Protein AF-D7B3G5-F1 (afdb_monomer_lite)

Structure (mmCIF, N/CA/C/O backbone):
data_AF-D7B3G5-F1
#
_entry.id   AF-D7B3G5-F1
#
loop_
_atom_site.group_PDB
_atom_site.id
_atom_site.type_symbol
_atom_site.label_atom_id
_atom_site.label_alt_id
_atom_site.label_comp_id
_atom_site.label_asym_id
_atom_site.label_entity_id
_atom_site.label_seq_id
_atom_site.pdbx_PDB_ins_code
_atom_site.Cartn_x
_atom_site.Cartn_y
_atom_site.Cartn_z
_atom_site.occupancy
_atom_site.B_iso_or_equiv
_atom_site.auth_seq_id
_atom_site.auth_comp_id
_atom_site.auth_asym_id
_atom_site.auth_atom_id
_atom_site.pdbx_PDB_model_num
ATOM 1 N N . MET A 1 1 ? -10.439 3.902 11.986 1.00 94.56 1 MET A N 1
ATOM 2 C CA . MET A 1 1 ? -10.055 3.861 10.558 1.00 94.56 1 MET A CA 1
ATOM 3 C C . MET A 1 1 ? -8.551 3.671 10.412 1.00 94.56 1 MET A C 1
ATOM 5 O O . MET A 1 1 ? -7.782 4.353 11.075 1.00 94.56 1 MET A O 1
ATOM 9 N N . LEU A 1 2 ? -8.133 2.780 9.525 1.00 96.94 2 LEU A N 1
ATOM 10 C CA . LEU A 1 2 ? -6.754 2.561 9.102 1.00 96.94 2 LEU A CA 1
ATOM 11 C C . LEU A 1 2 ? -6.586 3.060 7.662 1.00 96.94 2 LEU A C 1
ATOM 13 O O . LEU A 1 2 ? -7.365 2.668 6.800 1.00 96.94 2 LEU A O 1
ATOM 17 N N . ASP A 1 3 ? -5.593 3.914 7.414 1.00 97.19 3 ASP A N 1
ATOM 18 C CA . ASP A 1 3 ? -5.093 4.247 6.070 1.00 97.19 3 ASP A CA 1
ATOM 19 C C . ASP A 1 3 ? -3.740 3.565 5.887 1.00 97.19 3 ASP A C 1
ATOM 21 O O . ASP A 1 3 ? -2.846 3.721 6.725 1.00 97.19 3 ASP A O 1
ATOM 25 N N . ALA A 1 4 ? -3.606 2.800 4.814 1.00 97.56 4 ALA A N 1
ATOM 26 C CA . ALA A 1 4 ? -2.397 2.083 4.475 1.00 97.56 4 ALA A CA 1
ATOM 27 C C . ALA A 1 4 ? -1.913 2.483 3.083 1.00 97.56 4 ALA A C 1
ATOM 29 O O . ALA A 1 4 ? -2.724 2.628 2.168 1.00 97.56 4 ALA A O 1
ATOM 30 N N . ARG A 1 5 ? -0.597 2.615 2.922 1.00 98.06 5 ARG A N 1
ATOM 31 C CA . ARG A 1 5 ? 0.095 2.770 1.636 1.00 98.06 5 ARG A CA 1
ATOM 32 C C . ARG A 1 5 ? 1.176 1.712 1.547 1.00 98.06 5 ARG A C 1
ATOM 34 O O . ARG A 1 5 ? 1.855 1.496 2.549 1.00 98.06 5 ARG A O 1
ATOM 41 N N . PHE A 1 6 ? 1.298 1.048 0.405 1.00 97.56 6 PHE A N 1
ATOM 42 C CA . PHE A 1 6 ? 2.146 -0.131 0.268 1.00 97.56 6 PHE A CA 1
ATOM 43 C C . PHE A 1 6 ? 2.852 -0.221 -1.080 1.00 97.56 6 PHE A C 1
ATOM 45 O O . PHE A 1 6 ? 2.253 0.000 -2.129 1.00 97.56 6 PHE A O 1
ATOM 52 N N . LEU A 1 7 ? 4.100 -0.666 -0.992 1.00 97.62 7 LEU A N 1
ATOM 53 C CA . LEU A 1 7 ? 4.878 -1.381 -1.995 1.00 97.62 7 LEU A CA 1
ATOM 54 C C . LEU A 1 7 ? 5.513 -2.597 -1.296 1.00 97.62 7 LEU A C 1
ATOM 56 O O . LEU A 1 7 ? 5.439 -2.746 -0.072 1.00 97.62 7 LEU A O 1
ATOM 60 N N . VAL A 1 8 ? 6.159 -3.488 -2.039 1.00 96.38 8 VAL A N 1
ATOM 61 C CA . VAL A 1 8 ? 7.041 -4.486 -1.421 1.00 96.38 8 VAL A CA 1
ATOM 62 C C . VAL A 1 8 ? 8.183 -3.777 -0.692 1.00 96.38 8 VAL A C 1
ATOM 64 O O . VAL A 1 8 ? 8.876 -2.954 -1.273 1.00 96.38 8 VAL A O 1
ATOM 67 N N . GLY A 1 9 ? 8.364 -4.086 0.596 1.00 91.56 9 GLY A N 1
ATOM 68 C CA . GLY A 1 9 ? 9.423 -3.500 1.427 1.00 91.56 9 GLY A CA 1
ATOM 69 C C . GLY A 1 9 ? 9.180 -2.054 1.876 1.00 91.56 9 GLY A C 1
ATOM 70 O O . GLY A 1 9 ? 9.973 -1.541 2.661 1.00 91.56 9 GLY A O 1
ATOM 71 N N . TYR A 1 10 ? 8.084 -1.422 1.443 1.00 93.94 10 TYR A N 1
ATOM 72 C CA . TYR A 1 10 ? 7.761 -0.036 1.775 1.00 93.94 10 TYR A CA 1
ATOM 73 C C . TYR A 1 10 ? 6.309 0.095 2.220 1.00 93.94 10 TYR A C 1
ATOM 75 O O . TYR A 1 10 ? 5.385 -0.278 1.498 1.00 93.94 10 TYR A O 1
ATOM 83 N N . GLU A 1 11 ? 6.076 0.653 3.402 1.00 94.31 11 GLU A N 1
ATOM 84 C CA . GLU A 1 11 ? 4.724 0.795 3.926 1.00 94.31 11 GLU A CA 1
ATOM 85 C C . GLU A 1 11 ? 4.555 2.040 4.782 1.00 94.31 11 GLU A C 1
ATOM 87 O O . GLU A 1 11 ? 5.468 2.495 5.467 1.00 94.31 11 GLU A O 1
ATOM 92 N N . ARG A 1 12 ? 3.333 2.564 4.778 1.00 95.12 12 ARG A N 1
ATOM 93 C CA . ARG A 1 12 ? 2.894 3.595 5.711 1.00 95.12 12 ARG A CA 1
ATOM 94 C C . ARG A 1 12 ? 1.534 3.213 6.255 1.00 95.12 12 ARG A C 1
ATOM 96 O O . ARG A 1 12 ? 0.577 3.097 5.494 1.00 95.12 12 ARG A O 1
ATOM 103 N N . LEU A 1 13 ? 1.437 3.082 7.572 1.00 95.81 13 LEU A N 1
ATOM 104 C CA . LEU A 1 13 ? 0.192 2.785 8.273 1.00 95.81 13 LEU A CA 1
ATOM 105 C C . LEU A 1 13 ? -0.170 3.944 9.188 1.00 95.81 13 LEU A C 1
ATOM 107 O O . LEU A 1 13 ? 0.627 4.349 10.030 1.00 95.81 13 LEU A O 1
ATOM 111 N N . ARG A 1 14 ? -1.395 4.452 9.063 1.00 95.62 14 ARG A N 1
ATOM 112 C CA . ARG A 1 14 ? -1.942 5.462 9.971 1.00 95.62 14 ARG A CA 1
ATOM 113 C C . ARG A 1 14 ? -3.267 4.980 10.535 1.00 95.62 14 ARG A C 1
ATOM 115 O O . ARG A 1 14 ? -4.246 4.829 9.804 1.00 95.62 14 ARG A O 1
ATOM 122 N N . VAL A 1 15 ? -3.306 4.764 11.847 1.00 96.88 15 VAL A N 1
ATOM 123 C CA . VAL A 1 15 ? -4.545 4.478 12.575 1.00 96.88 15 VAL A CA 1
ATOM 124 C C . VAL A 1 15 ? -5.111 5.792 13.090 1.00 96.88 15 VAL A C 1
ATOM 126 O O . VAL A 1 15 ? -4.425 6.563 13.754 1.00 96.88 15 VAL A O 1
ATOM 129 N N . ARG A 1 16 ? -6.380 6.043 12.788 1.00 96.50 16 ARG A N 1
ATOM 130 C CA . ARG A 1 16 ? -7.141 7.194 13.265 1.00 96.50 16 ARG A CA 1
ATOM 131 C C . ARG A 1 16 ? -8.415 6.730 13.954 1.00 96.50 16 ARG A C 1
ATOM 133 O O . ARG A 1 16 ? -9.101 5.832 13.457 1.00 96.50 16 ARG A O 1
ATOM 140 N N . VAL A 1 17 ? -8.734 7.356 15.075 1.00 95.06 17 VAL A N 1
ATOM 141 C CA . VAL A 1 17 ? -9.999 7.200 15.796 1.00 95.06 17 VAL A CA 1
ATOM 142 C C . VAL A 1 17 ? -10.818 8.456 15.540 1.00 95.06 17 VAL A C 1
ATOM 144 O O . VAL A 1 17 ? -10.310 9.559 15.727 1.00 95.06 17 VAL A O 1
ATOM 147 N N . VAL A 1 18 ? -12.050 8.279 15.075 1.00 93.31 18 VAL A N 1
ATOM 148 C CA . VAL A 1 18 ? -13.022 9.365 14.926 1.00 93.31 18 VAL A CA 1
ATOM 149 C C . VAL A 1 18 ? -13.980 9.243 16.104 1.00 93.31 18 VAL A C 1
ATOM 151 O O . VAL A 1 18 ? -14.530 8.165 16.318 1.00 93.31 18 VAL A O 1
ATOM 154 N N . LEU A 1 19 ? -14.091 10.296 16.907 1.00 91.50 19 LEU A N 1
ATOM 155 C CA . LEU A 1 19 ? -14.999 10.361 18.052 1.00 91.50 19 LEU A CA 1
ATOM 156 C C . LEU A 1 19 ? -16.399 10.806 17.600 1.00 91.50 19 LEU A C 1
ATOM 158 O O . LEU A 1 19 ? -16.567 11.294 16.483 1.00 91.50 19 LEU A O 1
ATOM 162 N N . GLU A 1 20 ? -17.400 10.653 18.470 1.00 91.31 20 GLU A N 1
ATOM 163 C CA . GLU A 1 20 ? -18.796 11.025 18.173 1.00 91.31 20 GLU A CA 1
ATOM 164 C C . GLU A 1 20 ? -18.967 12.513 17.833 1.00 91.31 20 GLU A C 1
ATOM 166 O O . GLU A 1 20 ? -19.813 12.871 17.021 1.00 91.31 20 GLU A O 1
ATOM 171 N N . ASP A 1 21 ? -18.125 13.379 18.401 1.00 94.12 21 ASP A N 1
ATOM 172 C CA . ASP A 1 21 ? -18.097 14.818 18.116 1.00 94.12 21 ASP A CA 1
ATOM 173 C C . ASP A 1 21 ? -17.396 15.170 16.784 1.00 94.12 21 ASP A C 1
ATOM 175 O O . ASP A 1 21 ? -17.236 16.345 16.452 1.00 94.12 21 ASP A O 1
ATOM 179 N N . GLY A 1 22 ? -16.956 14.164 16.020 1.00 93.06 22 GLY A N 1
ATOM 180 C CA . GLY A 1 22 ? -16.220 14.316 14.765 1.00 93.06 22 GLY A CA 1
ATOM 181 C C . GLY A 1 22 ? -14.716 14.547 14.935 1.00 93.06 22 GLY A C 1
ATOM 182 O O . GLY A 1 22 ? -13.987 14.583 13.939 1.00 93.06 22 GLY A O 1
ATOM 183 N N . THR A 1 23 ? -14.212 14.663 16.166 1.00 95.81 23 THR A N 1
ATOM 184 C CA . THR A 1 23 ? -12.782 14.836 16.430 1.00 95.81 23 THR A CA 1
ATOM 185 C C . THR A 1 23 ? -11.999 13.621 15.939 1.00 95.81 23 THR A C 1
ATOM 187 O O . THR A 1 23 ? -12.307 12.475 16.272 1.00 95.81 23 THR A O 1
ATOM 190 N N . VAL A 1 24 ? -10.924 13.869 15.188 1.00 95.38 24 VAL A N 1
ATOM 191 C CA . VAL A 1 24 ? -10.022 12.822 14.695 1.00 95.38 24 VAL A CA 1
ATOM 192 C C . VAL A 1 24 ? -8.738 12.815 15.512 1.00 95.38 24 VAL A C 1
ATOM 194 O O . VAL A 1 24 ? -8.030 13.816 15.587 1.00 95.38 24 VAL A O 1
ATOM 197 N N . ARG A 1 25 ? -8.407 11.662 16.093 1.00 95.62 25 ARG A N 1
ATOM 198 C CA . ARG A 1 25 ? -7.172 11.447 16.855 1.00 95.62 25 ARG A CA 1
ATOM 199 C C . ARG A 1 25 ? -6.330 10.364 16.211 1.00 95.62 25 ARG A C 1
ATOM 201 O O . ARG A 1 25 ? -6.865 9.382 15.695 1.00 95.62 25 ARG A O 1
ATOM 208 N N . GLU A 1 26 ? -5.013 10.501 16.290 1.00 95.25 26 GLU A N 1
ATOM 209 C CA . GLU A 1 26 ? -4.135 9.373 15.997 1.00 95.25 26 GLU A CA 1
ATOM 210 C C . GLU A 1 26 ? -4.339 8.273 17.040 1.00 95.25 26 GLU A C 1
ATOM 212 O O . GLU A 1 26 ? -4.380 8.518 18.249 1.00 95.25 26 GLU A O 1
ATOM 217 N N . GLY A 1 27 ? -4.516 7.053 16.548 1.00 92.00 27 GLY A N 1
ATOM 218 C CA . GLY A 1 27 ? -4.614 5.853 17.358 1.00 92.00 27 GLY A CA 1
ATOM 219 C C . GLY A 1 27 ? -3.307 5.075 17.327 1.00 92.00 27 GLY A C 1
ATOM 220 O O . GLY A 1 27 ? -2.512 5.183 16.394 1.00 92.00 27 GLY A O 1
ATOM 221 N N . ARG A 1 28 ? -3.104 4.227 18.334 1.00 89.00 28 ARG A N 1
ATOM 222 C CA . ARG A 1 28 ? -2.032 3.231 18.307 1.00 89.00 28 ARG A CA 1
ATOM 223 C C . ARG A 1 28 ? -2.576 1.938 17.716 1.00 89.00 28 ARG A C 1
ATOM 225 O O . ARG A 1 28 ? -3.515 1.357 18.252 1.00 89.00 28 ARG A O 1
ATOM 232 N N . GLY A 1 29 ? -1.993 1.503 16.604 1.00 87.38 29 GLY A N 1
ATOM 233 C CA . GLY A 1 29 ? -2.231 0.164 16.076 1.00 87.38 29 GLY A CA 1
ATOM 234 C C . GLY A 1 29 ? -1.603 -0.898 16.977 1.00 87.38 29 GLY A C 1
ATOM 235 O O . GLY A 1 29 ? -0.604 -0.649 17.651 1.00 87.38 29 GLY A O 1
ATOM 236 N N . HIS A 1 30 ? -2.175 -2.100 16.975 1.00 91.69 30 HIS A N 1
ATOM 237 C CA . HIS A 1 30 ? -1.518 -3.261 17.570 1.00 91.69 30 HIS A CA 1
ATOM 238 C C . HIS A 1 30 ? -0.200 -3.548 16.826 1.00 91.69 30 HIS A C 1
ATOM 240 O O . HIS A 1 30 ? -0.143 -3.383 15.610 1.00 91.69 30 HIS A O 1
ATOM 246 N N . TYR A 1 31 ? 0.839 -4.033 17.513 1.00 93.69 31 TYR A N 1
ATOM 247 C CA . TYR A 1 31 ? 2.171 -4.242 16.912 1.00 93.69 31 TYR A CA 1
ATOM 248 C C . TYR A 1 31 ? 2.177 -5.212 15.716 1.00 93.69 31 TYR A C 1
ATOM 250 O O . TYR A 1 31 ? 3.033 -5.116 14.850 1.00 93.69 31 TYR A O 1
ATOM 258 N N . ARG A 1 32 ? 1.193 -6.120 15.643 1.00 95.88 32 ARG A N 1
ATOM 259 C CA . ARG A 1 32 ? 0.989 -7.046 14.507 1.00 95.88 32 ARG A CA 1
ATOM 260 C C . ARG A 1 32 ? 0.311 -6.423 13.286 1.00 95.88 32 ARG A C 1
ATOM 262 O O . ARG A 1 32 ? 0.136 -7.106 12.284 1.00 95.88 32 ARG A O 1
ATOM 269 N N . LEU A 1 33 ? -0.150 -5.175 13.370 1.00 94.75 33 LEU A N 1
ATOM 270 C CA . LEU A 1 33 ? -0.918 -4.559 12.291 1.00 94.75 33 LEU A CA 1
ATOM 271 C C . LEU A 1 33 ? -0.167 -4.552 10.945 1.00 94.75 33 LEU A C 1
ATOM 273 O O . LEU A 1 33 ? -0.802 -4.903 9.954 1.00 94.75 33 LEU A O 1
ATOM 277 N N . PRO A 1 34 ? 1.148 -4.262 10.883 1.00 94.75 34 PRO A N 1
ATOM 278 C CA . PRO A 1 34 ? 1.916 -4.393 9.646 1.00 94.75 34 PRO A CA 1
ATOM 279 C C . PRO A 1 34 ? 1.820 -5.768 8.985 1.00 94.75 34 PRO A C 1
ATOM 281 O O . PRO A 1 34 ? 1.454 -5.858 7.815 1.00 94.75 34 PRO A O 1
ATOM 284 N N . ASP A 1 35 ? 2.057 -6.842 9.741 1.00 96.25 35 ASP A N 1
ATOM 285 C CA . ASP A 1 35 ? 1.982 -8.211 9.217 1.00 96.25 35 ASP A CA 1
ATOM 286 C C . ASP A 1 35 ? 0.573 -8.561 8.740 1.00 96.25 35 ASP A C 1
ATOM 288 O O . ASP A 1 35 ? 0.395 -9.153 7.678 1.00 96.25 35 ASP A O 1
ATOM 292 N N . LEU A 1 36 ? -0.447 -8.159 9.502 1.00 96.38 36 LEU A N 1
ATOM 293 C CA . LEU A 1 36 ? -1.840 -8.411 9.141 1.00 96.38 36 LEU A CA 1
ATOM 294 C C . LEU A 1 36 ? -2.225 -7.700 7.841 1.00 96.38 36 LEU A C 1
ATOM 296 O O . LEU A 1 36 ? -2.893 -8.297 6.999 1.00 96.38 36 LEU A O 1
ATOM 300 N N . VAL A 1 37 ? -1.789 -6.453 7.650 1.00 96.50 37 VAL A N 1
ATOM 301 C CA . VAL A 1 37 ? -2.079 -5.712 6.418 1.00 96.50 37 VAL A CA 1
ATOM 302 C C . VAL A 1 37 ? -1.27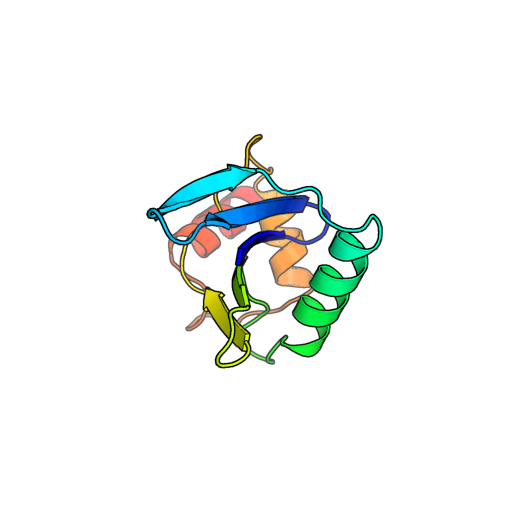4 -6.255 5.236 1.00 96.50 37 VAL A C 1
ATOM 304 O O . VAL A 1 37 ? -1.833 -6.364 4.147 1.00 96.50 37 VAL A O 1
ATOM 307 N N . ARG A 1 38 ? -0.016 -6.677 5.432 1.00 97.19 38 ARG A N 1
ATOM 308 C CA . ARG A 1 38 ? 0.757 -7.387 4.395 1.00 97.19 38 ARG A CA 1
ATOM 309 C C . ARG A 1 38 ? 0.066 -8.673 3.952 1.00 97.19 38 ARG A C 1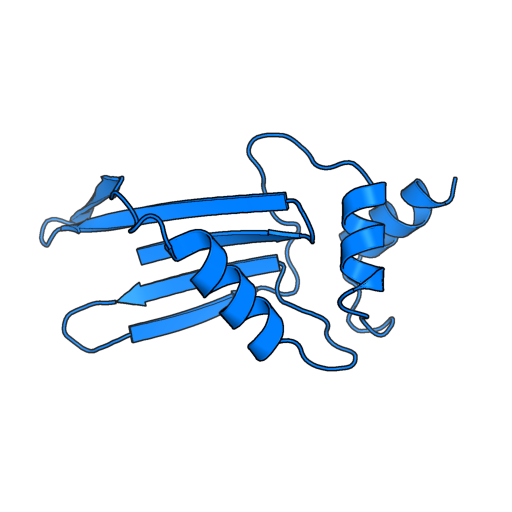
ATOM 311 O O . ARG A 1 38 ? -0.081 -8.901 2.754 1.00 97.19 38 ARG A O 1
ATOM 318 N N . ASN A 1 39 ? -0.417 -9.473 4.900 1.00 97.38 39 ASN A N 1
ATOM 319 C CA . ASN A 1 39 ? -1.150 -10.703 4.601 1.00 97.38 39 ASN A CA 1
ATOM 320 C C . ASN A 1 39 ? -2.464 -10.414 3.870 1.00 97.38 39 ASN A C 1
ATOM 322 O O . ASN A 1 39 ? -2.800 -11.109 2.913 1.00 97.38 39 ASN A O 1
ATOM 326 N N . LEU A 1 40 ? -3.182 -9.360 4.270 1.00 97.00 40 LEU A N 1
ATOM 327 C CA . LEU A 1 40 ? -4.376 -8.911 3.559 1.00 9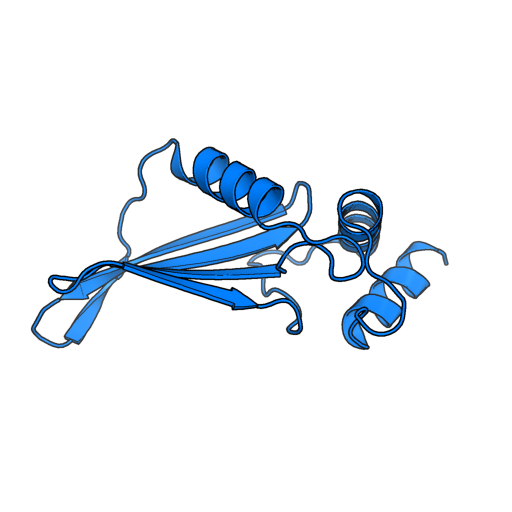7.00 40 LEU A CA 1
ATOM 328 C C . LEU A 1 40 ? -4.041 -8.463 2.129 1.00 97.00 40 LEU A C 1
ATOM 330 O O . LEU A 1 40 ? -4.757 -8.823 1.200 1.00 97.00 40 LEU A O 1
ATOM 334 N N . ARG A 1 41 ? -2.943 -7.724 1.932 1.00 97.94 41 ARG A N 1
ATOM 335 C CA . ARG A 1 41 ? -2.469 -7.302 0.606 1.00 97.94 41 ARG A CA 1
ATOM 336 C C . ARG A 1 41 ? -2.183 -8.498 -0.294 1.00 97.94 41 ARG A C 1
ATOM 338 O O . ARG A 1 41 ? -2.681 -8.538 -1.414 1.00 97.94 41 ARG A O 1
ATOM 345 N N . ALA A 1 42 ? -1.447 -9.479 0.221 1.00 97.75 42 ALA A N 1
ATOM 346 C CA . ALA A 1 42 ? -1.138 -10.707 -0.499 1.00 97.75 42 ALA A CA 1
ATOM 347 C C . ALA A 1 42 ? -2.404 -11.520 -0.819 1.00 97.75 42 ALA A C 1
ATOM 349 O O . ALA A 1 42 ? -2.565 -11.983 -1.942 1.00 97.75 42 ALA A O 1
ATOM 350 N N . GLY A 1 43 ? -3.336 -11.649 0.130 1.00 97.88 43 GLY A N 1
ATOM 351 C CA . GLY A 1 43 ? -4.595 -12.375 -0.075 1.00 97.88 43 GLY A CA 1
ATOM 352 C C . GLY A 1 43 ? -5.590 -11.673 -1.007 1.00 97.88 43 GLY A C 1
ATOM 353 O O . GLY A 1 43 ? -6.453 -12.328 -1.583 1.00 97.88 43 GLY A O 1
ATOM 354 N N . MET A 1 44 ? -5.479 -10.352 -1.168 1.00 97.38 44 MET A N 1
ATOM 355 C CA . MET A 1 44 ? -6.305 -9.554 -2.083 1.00 97.38 44 MET A CA 1
ATOM 356 C C . MET A 1 44 ? -5.661 -9.333 -3.456 1.00 97.38 44 MET A C 1
ATOM 358 O O . MET A 1 44 ? -6.293 -8.709 -4.312 1.00 97.38 44 MET A O 1
ATOM 362 N N . TYR A 1 45 ? -4.434 -9.814 -3.672 1.00 98.06 45 TYR A N 1
ATOM 363 C CA . TYR A 1 45 ? -3.786 -9.785 -4.979 1.00 98.06 45 TYR A CA 1
ATOM 364 C C . TYR A 1 45 ? -4.666 -10.475 -6.021 1.00 98.06 45 TYR A C 1
ATOM 366 O O . TYR A 1 45 ? -5.198 -11.564 -5.797 1.00 98.06 45 TYR A O 1
ATOM 374 N N . ARG A 1 46 ? -4.801 -9.834 -7.181 1.00 95.81 46 ARG A N 1
ATOM 375 C CA . ARG A 1 46 ? -5.477 -10.409 -8.338 1.00 95.81 46 ARG A CA 1
ATOM 376 C C . ARG A 1 46 ? -4.468 -10.542 -9.472 1.00 95.81 46 ARG A C 1
ATOM 378 O O . ARG A 1 46 ? -3.835 -9.533 -9.799 1.00 95.81 46 ARG A O 1
ATOM 385 N N . PRO A 1 47 ? -4.349 -11.730 -10.093 1.00 91.38 47 PRO A N 1
ATOM 386 C CA . PRO A 1 47 ? -3.625 -11.870 -11.348 1.00 91.38 47 PRO A CA 1
ATOM 387 C C . PRO A 1 47 ? -4.066 -10.784 -12.336 1.00 91.38 47 PRO A C 1
ATOM 389 O O . PRO A 1 47 ? -5.236 -10.399 -12.350 1.00 91.38 47 PRO A O 1
ATOM 392 N N . ASP A 1 48 ? -3.109 -10.239 -13.081 1.00 89.94 48 ASP A N 1
ATOM 393 C CA . ASP A 1 48 ? -3.271 -9.168 -14.074 1.00 89.94 48 ASP A CA 1
ATOM 394 C C . ASP A 1 48 ? -3.620 -7.774 -13.528 1.00 89.94 48 ASP A C 1
ATOM 396 O O . ASP A 1 48 ? -3.240 -6.783 -14.143 1.00 89.94 48 ASP A O 1
ATOM 400 N N . ARG A 1 49 ? -4.255 -7.639 -12.360 1.00 95.69 49 ARG A N 1
ATOM 401 C CA . ARG A 1 49 ? -4.545 -6.319 -11.758 1.00 95.69 49 ARG A CA 1
ATOM 402 C C . ARG A 1 49 ? -3.532 -5.887 -10.697 1.00 95.69 49 ARG A C 1
ATOM 404 O O . ARG A 1 49 ? -3.477 -4.712 -10.336 1.00 95.69 49 ARG A O 1
ATOM 411 N N . GLY A 1 50 ? -2.721 -6.820 -10.205 1.00 97.75 50 GLY A N 1
ATOM 412 C CA . GLY A 1 50 ? -1.756 -6.571 -9.139 1.00 97.75 50 GLY A CA 1
ATOM 413 C C . GLY A 1 50 ? -2.398 -6.476 -7.759 1.00 97.75 50 GLY A C 1
ATOM 414 O O . GLY A 1 50 ? -3.583 -6.750 -7.554 1.00 97.75 50 GLY A O 1
ATOM 415 N N . ALA A 1 51 ? -1.572 -6.113 -6.781 1.00 98.19 51 ALA A N 1
ATOM 416 C CA . ALA A 1 51 ? -2.024 -5.758 -5.446 1.00 98.19 51 ALA A CA 1
ATOM 417 C C . ALA A 1 51 ? -2.330 -4.257 -5.380 1.00 98.19 51 ALA A C 1
ATOM 419 O O . ALA A 1 51 ? -1.750 -3.451 -6.114 1.00 98.19 51 ALA A O 1
ATOM 420 N N . TRP A 1 52 ? -3.215 -3.881 -4.462 1.00 98.44 52 TRP A N 1
ATOM 421 C CA . TRP A 1 52 ? -3.525 -2.482 -4.189 1.00 98.44 52 TRP A CA 1
ATOM 422 C C . TRP A 1 52 ? -2.295 -1.720 -3.659 1.00 98.44 52 TRP A C 1
ATOM 424 O O . TRP A 1 52 ? -1.399 -2.299 -3.031 1.00 98.44 52 TRP A O 1
ATOM 434 N N . PHE A 1 53 ? -2.270 -0.410 -3.908 1.00 98.19 53 PHE A N 1
ATOM 435 C CA . PHE A 1 53 ? -1.278 0.545 -3.398 1.00 98.19 53 PHE A CA 1
ATOM 436 C C . PHE A 1 53 ? -1.770 1.275 -2.152 1.00 98.19 53 PHE A C 1
ATOM 438 O O . PHE A 1 53 ? -0.973 1.659 -1.296 1.00 98.19 53 PHE A O 1
ATOM 445 N N . GLY A 1 54 ? -3.087 1.461 -2.041 1.00 98.31 54 GLY A N 1
ATOM 446 C CA . GLY A 1 54 ? -3.742 2.066 -0.890 1.00 98.31 54 GLY A CA 1
ATOM 447 C C . GLY A 1 54 ? -4.843 1.182 -0.316 1.00 98.31 54 GLY A C 1
ATOM 448 O O . GLY A 1 54 ? -5.549 0.499 -1.054 1.00 98.31 54 GLY A O 1
ATOM 449 N N . LEU A 1 55 ? -5.029 1.233 1.001 1.00 98.12 55 LEU A N 1
ATOM 450 C CA . LEU A 1 55 ? -6.164 0.609 1.678 1.00 98.12 55 LEU A CA 1
ATOM 451 C C . LEU A 1 55 ? -6.747 1.574 2.703 1.00 98.12 55 LEU A C 1
ATOM 453 O O . LEU A 1 55 ? -6.017 2.118 3.533 1.00 98.12 55 LEU A O 1
ATOM 457 N N . ARG A 1 56 ? -8.067 1.729 2.700 1.00 97.75 56 ARG A N 1
ATOM 458 C CA . ARG A 1 56 ? -8.812 2.308 3.814 1.00 97.75 56 ARG A CA 1
ATOM 459 C C . ARG A 1 56 ? -9.662 1.226 4.456 1.00 97.75 56 ARG A C 1
ATOM 461 O O . ARG A 1 56 ? -10.527 0.647 3.807 1.00 97.75 56 ARG A O 1
ATOM 468 N N . TYR A 1 57 ? -9.418 0.968 5.735 1.00 96.81 57 TYR A N 1
ATOM 469 C CA . TYR A 1 57 ? -10.229 0.057 6.534 1.00 96.81 57 TYR A CA 1
ATOM 470 C C . TYR A 1 57 ? -10.939 0.821 7.650 1.00 96.81 57 TYR A C 1
ATOM 472 O O . TYR A 1 57 ? -10.302 1.379 8.549 1.00 96.81 57 TYR A O 1
ATOM 480 N N . THR A 1 58 ? -12.263 0.869 7.589 1.00 96.25 58 THR A N 1
ATOM 481 C CA . THR A 1 58 ? -13.111 1.548 8.572 1.00 96.25 58 THR A CA 1
ATOM 482 C C . THR A 1 58 ? -13.852 0.505 9.391 1.00 96.25 58 THR A C 1
ATOM 484 O O . THR A 1 58 ? -14.290 -0.506 8.853 1.00 96.25 58 THR A O 1
ATOM 487 N N . VAL A 1 59 ? -13.938 0.744 10.697 1.00 94.50 59 VAL A N 1
ATOM 488 C CA . VAL A 1 59 ? -14.709 -0.062 11.643 1.00 94.50 59 VAL A CA 1
ATOM 489 C C . VAL A 1 59 ? -15.489 0.918 12.503 1.00 94.50 59 VAL A C 1
ATOM 491 O O . VAL A 1 59 ? -14.887 1.859 13.032 1.00 94.50 59 VAL A O 1
ATOM 494 N N . ASP A 1 60 ? -16.788 0.696 12.610 1.00 93.06 60 ASP A N 1
ATOM 495 C CA . ASP A 1 60 ? -17.740 1.450 13.420 1.00 93.06 60 ASP A CA 1
ATOM 496 C C . ASP A 1 60 ? -18.752 0.476 14.058 1.00 93.06 60 ASP A C 1
ATOM 498 O O . ASP A 1 60 ? -18.500 -0.730 14.123 1.00 93.06 60 ASP A O 1
ATOM 502 N N . LEU A 1 61 ? -19.854 0.996 14.605 1.00 92.00 61 LEU A N 1
ATOM 503 C CA . LEU A 1 61 ? -20.880 0.183 15.268 1.00 92.00 61 LEU A CA 1
ATOM 504 C C . LEU A 1 61 ? -21.651 -0.722 14.295 1.00 92.00 61 LEU A C 1
ATOM 506 O O . LEU A 1 61 ? -22.128 -1.775 14.715 1.00 92.00 61 LEU A O 1
ATOM 510 N N . ASP A 1 62 ? -21.742 -0.343 13.020 1.00 92.94 62 ASP A N 1
ATOM 511 C CA . ASP A 1 62 ? -22.514 -1.061 12.001 1.00 92.94 62 ASP A CA 1
ATOM 512 C C . ASP A 1 62 ? -21.677 -2.138 11.292 1.00 92.94 62 ASP A C 1
ATOM 514 O O . ASP A 1 62 ? -22.207 -2.984 10.567 1.00 92.94 62 ASP A O 1
ATOM 518 N N . GLY A 1 63 ? -20.364 -2.151 11.528 1.00 95.62 63 GLY A N 1
ATOM 519 C CA . GLY A 1 63 ? -19.471 -3.219 11.107 1.00 95.62 63 GLY A CA 1
ATOM 520 C C . GLY A 1 63 ? -18.144 -2.698 10.584 1.00 95.62 63 GLY A C 1
ATOM 521 O O . GLY A 1 63 ? -17.522 -1.806 11.160 1.00 95.62 63 GLY A O 1
ATOM 522 N N . SER A 1 64 ? -17.661 -3.312 9.502 1.00 95.50 64 SER A N 1
ATOM 523 C CA . SER A 1 64 ? -16.404 -2.919 8.877 1.00 95.50 64 SER A CA 1
ATOM 524 C C . SER A 1 64 ? -16.485 -2.837 7.358 1.00 95.50 64 SER A C 1
ATOM 526 O O . SER A 1 64 ? -17.250 -3.542 6.701 1.00 95.50 64 SER A O 1
ATOM 528 N N . ARG A 1 65 ? -15.664 -1.952 6.791 1.00 96.25 65 ARG A N 1
ATOM 529 C CA . ARG A 1 65 ? -15.589 -1.680 5.356 1.00 96.25 65 ARG A CA 1
ATOM 530 C C . ARG A 1 65 ? -14.140 -1.565 4.913 1.00 96.25 65 ARG A C 1
ATOM 532 O O . ARG A 1 65 ? -13.346 -0.876 5.552 1.00 96.25 65 ARG A O 1
ATOM 539 N N . VAL A 1 66 ? -13.821 -2.207 3.792 1.00 96.38 66 VAL A N 1
ATOM 540 C CA . VAL A 1 66 ? -12.509 -2.158 3.138 1.00 96.38 66 VAL A CA 1
ATOM 541 C C . VAL A 1 66 ? -12.643 -1.463 1.786 1.00 96.38 66 VAL A C 1
ATOM 543 O O . VAL A 1 66 ? -13.474 -1.853 0.970 1.00 96.38 66 VAL A O 1
ATOM 546 N N . GLU A 1 67 ? -11.790 -0.477 1.527 1.00 97.88 67 GLU A N 1
ATOM 547 C CA . GLU A 1 67 ? -11.661 0.201 0.236 1.00 97.88 67 GLU A CA 1
ATOM 548 C C . GLU A 1 67 ? -10.207 0.088 -0.226 1.00 97.88 67 GLU A C 1
ATOM 550 O O . GLU A 1 67 ? -9.301 0.537 0.474 1.00 97.88 67 GLU A O 1
ATOM 555 N N . ALA A 1 68 ? -9.977 -0.544 -1.378 1.00 97.94 68 ALA A N 1
ATOM 556 C CA . ALA A 1 68 ? -8.642 -0.821 -1.905 1.00 97.94 68 ALA A CA 1
ATOM 557 C C . ALA A 1 68 ? -8.396 -0.035 -3.200 1.00 97.94 68 ALA A C 1
ATOM 559 O O . ALA A 1 68 ? -9.111 -0.213 -4.188 1.00 97.94 68 ALA A O 1
ATOM 560 N N . ASP A 1 69 ? -7.363 0.800 -3.197 1.00 98.12 69 ASP A N 1
ATOM 561 C CA . ASP A 1 69 ? -6.964 1.669 -4.303 1.00 98.12 69 ASP A CA 1
ATOM 562 C C . ASP A 1 69 ? -5.819 1.027 -5.093 1.00 98.12 69 ASP A C 1
ATOM 564 O O . ASP A 1 69 ? -4.778 0.684 -4.525 1.00 98.12 69 ASP A O 1
ATOM 568 N N . HIS A 1 70 ? -6.033 0.837 -6.393 1.00 97.75 70 HIS A N 1
ATOM 569 C CA . HIS A 1 70 ? -5.074 0.219 -7.312 1.00 97.75 70 HIS A CA 1
ATOM 570 C C . HIS A 1 70 ? -4.477 1.232 -8.293 1.00 97.75 70 HIS A C 1
ATOM 572 O O . HIS A 1 70 ? -3.557 0.887 -9.028 1.00 97.75 70 HIS A O 1
ATOM 578 N N . ASP A 1 71 ? -4.991 2.460 -8.303 1.00 97.31 71 ASP A N 1
ATOM 579 C CA . ASP A 1 71 ? -4.866 3.351 -9.451 1.00 97.31 71 ASP A CA 1
ATOM 580 C C . ASP A 1 71 ? -4.092 4.627 -9.098 1.00 97.31 71 ASP A C 1
ATOM 582 O O . ASP A 1 71 ? -3.417 5.190 -9.960 1.00 97.31 71 ASP A O 1
ATOM 586 N N . SER A 1 72 ? -4.122 5.064 -7.834 1.00 97.81 72 SER A N 1
ATOM 587 C CA . SER A 1 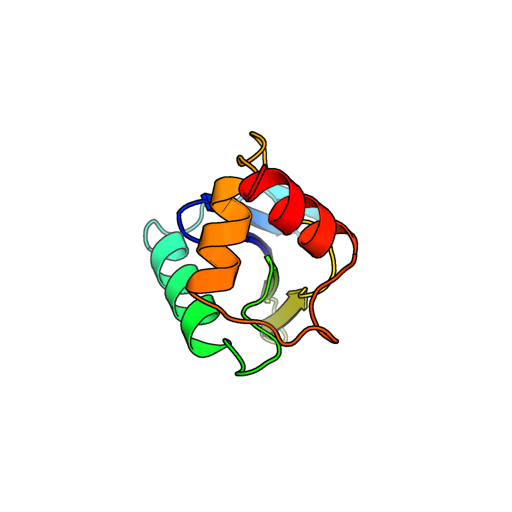72 ? -3.396 6.261 -7.383 1.00 97.81 72 SER A CA 1
ATOM 588 C C . SER A 1 72 ? -1.963 5.953 -6.933 1.00 97.81 72 SER A C 1
ATOM 590 O O . SER A 1 72 ? -1.730 4.967 -6.228 1.00 97.81 72 SER A O 1
ATOM 592 N N . GLU A 1 73 ? -1.015 6.846 -7.248 1.00 97.44 73 GLU A N 1
ATOM 593 C CA . GLU A 1 73 ? 0.356 6.766 -6.721 1.00 97.44 73 GLU A CA 1
ATOM 594 C C . GLU A 1 73 ? 0.331 6.871 -5.179 1.00 97.44 73 GLU A C 1
ATOM 596 O O . GLU A 1 73 ? -0.247 7.815 -4.621 1.00 97.44 73 GLU A O 1
ATOM 601 N N . PRO A 1 74 ? 0.906 5.898 -4.448 1.00 97.06 74 PRO A N 1
ATOM 602 C CA . PRO A 1 74 ? 0.900 5.917 -2.992 1.00 97.06 74 PRO A CA 1
ATOM 603 C C . PRO A 1 74 ? 1.808 7.023 -2.438 1.00 97.06 74 PRO A C 1
ATOM 605 O O . PRO A 1 74 ? 3.005 7.070 -2.700 1.00 97.06 74 PRO A O 1
ATOM 608 N N . ALA A 1 75 ? 1.245 7.885 -1.589 1.00 93.62 75 ALA A N 1
ATOM 609 C CA . ALA A 1 75 ? 2.010 8.914 -0.892 1.00 93.62 75 ALA A CA 1
ATOM 610 C C . ALA A 1 75 ? 2.680 8.361 0.377 1.00 93.62 75 ALA A C 1
ATOM 612 O O . ALA A 1 75 ? 2.002 7.988 1.345 1.00 93.62 75 ALA A O 1
ATOM 613 N N . PHE A 1 76 ? 4.009 8.376 0.392 1.00 94.88 76 PHE A N 1
ATOM 614 C CA . PHE A 1 76 ? 4.839 7.994 1.532 1.00 94.88 76 PHE A CA 1
ATOM 615 C C . PHE A 1 76 ? 5.494 9.212 2.190 1.00 94.88 76 PHE A C 1
ATOM 617 O O . PHE A 1 76 ? 5.586 10.277 1.586 1.00 94.88 76 PHE A O 1
ATOM 624 N N . ASP A 1 77 ? 5.934 9.059 3.442 1.00 91.81 77 ASP A N 1
ATOM 625 C CA . ASP A 1 77 ? 6.597 10.149 4.177 1.00 91.81 77 ASP A CA 1
ATOM 626 C C . ASP A 1 77 ? 8.027 10.398 3.654 1.00 91.81 77 ASP A C 1
ATOM 628 O O . ASP A 1 77 ? 8.498 11.532 3.633 1.00 91.81 77 ASP A O 1
ATOM 632 N N . MET A 1 78 ? 8.690 9.344 3.174 1.00 92.50 78 MET A N 1
ATOM 633 C CA . MET A 1 78 ? 9.920 9.402 2.389 1.00 92.50 78 MET A CA 1
ATOM 634 C C . MET A 1 78 ? 9.639 8.746 1.035 1.00 92.50 78 MET A C 1
ATOM 636 O O . MET A 1 78 ? 8.961 7.723 0.971 1.00 92.50 78 MET A O 1
ATOM 640 N N . ALA A 1 79 ? 10.095 9.371 -0.050 1.00 92.31 79 ALA A N 1
ATOM 641 C CA . ALA A 1 79 ? 9.825 8.873 -1.393 1.00 92.31 79 ALA A CA 1
ATOM 642 C C . ALA A 1 79 ? 10.591 7.556 -1.642 1.00 92.31 79 ALA A C 1
ATOM 644 O O . ALA A 1 79 ? 11.812 7.544 -1.454 1.00 92.31 79 ALA A O 1
ATOM 645 N N . PRO A 1 80 ? 9.914 6.473 -2.070 1.00 96.25 80 PRO A N 1
ATOM 646 C CA . PRO A 1 80 ? 10.583 5.274 -2.561 1.00 96.25 80 PRO A CA 1
ATOM 647 C C . PRO A 1 80 ? 11.367 5.564 -3.844 1.00 96.25 80 PRO A C 1
ATOM 649 O O . PRO A 1 80 ? 11.059 6.510 -4.577 1.00 96.25 80 PRO A O 1
ATOM 652 N N . LEU A 1 81 ? 12.356 4.725 -4.132 1.00 96.81 81 LEU A N 1
ATOM 653 C CA . LEU A 1 81 ? 13.094 4.751 -5.390 1.00 96.81 81 LEU A CA 1
ATOM 654 C C . LEU A 1 81 ? 12.268 4.100 -6.503 1.00 96.81 81 LEU A C 1
ATOM 656 O O . LEU A 1 81 ? 11.424 3.244 -6.246 1.00 96.81 81 LEU A O 1
ATOM 660 N N . ASP A 1 82 ? 12.569 4.426 -7.761 1.00 97.88 82 ASP A N 1
ATOM 661 C CA . ASP A 1 82 ? 11.909 3.808 -8.922 1.00 97.88 82 ASP A CA 1
ATOM 662 C C . ASP A 1 82 ? 12.059 2.272 -8.924 1.00 97.88 82 ASP A C 1
ATOM 664 O O . ASP A 1 82 ? 11.138 1.541 -9.297 1.00 97.88 82 ASP A O 1
ATOM 668 N N . PHE A 1 83 ? 13.184 1.771 -8.398 1.00 97.25 83 PHE A N 1
ATOM 669 C CA . PHE A 1 83 ? 13.415 0.343 -8.173 1.00 97.25 83 PHE A CA 1
ATOM 670 C C . PHE A 1 83 ? 12.384 -0.302 -7.231 1.00 97.25 83 PHE A C 1
ATOM 672 O O . PHE A 1 83 ? 11.983 -1.437 -7.477 1.00 97.25 83 PHE A O 1
ATOM 679 N N . ASP A 1 84 ? 11.906 0.395 -6.195 1.00 98.06 84 ASP A N 1
ATOM 680 C CA . ASP A 1 84 ? 10.927 -0.155 -5.245 1.00 98.06 84 ASP A CA 1
ATOM 681 C C . ASP A 1 84 ? 9.570 -0.409 -5.926 1.00 98.06 84 ASP A C 1
ATOM 683 O O . ASP A 1 84 ? 8.899 -1.409 -5.661 1.00 98.06 84 ASP A O 1
ATOM 687 N N . TYR A 1 85 ? 9.188 0.451 -6.876 1.00 98.19 85 TYR A N 1
ATOM 688 C CA . TYR A 1 85 ? 7.998 0.249 -7.708 1.00 98.19 85 TYR A CA 1
ATOM 689 C C . TYR A 1 85 ? 8.179 -0.910 -8.695 1.00 98.19 85 TYR A C 1
ATOM 691 O O . TYR A 1 85 ? 7.256 -1.704 -8.895 1.00 98.19 85 TYR A O 1
ATOM 699 N N . ALA A 1 86 ? 9.369 -1.045 -9.289 1.00 98.06 86 ALA A N 1
ATOM 700 C CA . ALA A 1 86 ? 9.700 -2.181 -10.148 1.00 98.06 86 ALA A CA 1
ATOM 701 C C . ALA A 1 86 ? 9.692 -3.509 -9.379 1.00 98.06 86 ALA A C 1
ATOM 703 O O . ALA A 1 86 ? 9.182 -4.511 -9.887 1.00 98.06 86 ALA A O 1
ATOM 704 N N . LEU A 1 87 ? 10.184 -3.508 -8.140 1.00 98.12 87 LEU A N 1
ATOM 705 C CA . LEU A 1 87 ? 10.118 -4.652 -7.242 1.00 98.12 87 LEU A CA 1
ATOM 706 C C . LEU A 1 87 ? 8.665 -5.014 -6.912 1.00 98.12 87 LEU A C 1
ATOM 708 O O . LEU A 1 87 ? 8.296 -6.184 -7.005 1.00 98.12 87 LEU A O 1
ATOM 712 N N . ASP A 1 88 ? 7.820 -4.029 -6.591 1.00 98.19 88 ASP A N 1
ATOM 713 C CA . ASP A 1 88 ? 6.395 -4.272 -6.348 1.00 98.19 88 ASP A CA 1
ATOM 714 C C . ASP A 1 88 ? 5.697 -4.884 -7.568 1.00 98.19 88 ASP A C 1
ATOM 716 O O . ASP A 1 88 ? 4.955 -5.853 -7.426 1.00 98.19 88 ASP A O 1
ATOM 720 N N . GLN A 1 89 ? 5.984 -4.375 -8.770 1.00 97.69 89 GLN A N 1
ATOM 721 C CA . GLN A 1 89 ? 5.466 -4.923 -10.025 1.00 97.69 89 GLN A CA 1
ATOM 722 C C . GLN A 1 89 ? 5.963 -6.353 -10.296 1.00 97.69 89 GLN A C 1
ATOM 724 O O . GLN A 1 89 ? 5.226 -7.151 -10.868 1.00 97.69 89 GLN A O 1
ATOM 729 N N . ALA A 1 90 ? 7.190 -6.698 -9.900 1.00 97.31 90 ALA A N 1
ATOM 730 C CA . ALA A 1 90 ? 7.716 -8.054 -10.055 1.00 97.31 90 ALA A CA 1
ATOM 731 C C . ALA A 1 90 ? 7.034 -9.058 -9.107 1.00 97.31 90 ALA A C 1
ATOM 733 O O . ALA A 1 90 ? 6.777 -10.195 -9.498 1.00 97.31 90 ALA A O 1
ATOM 734 N N . TYR A 1 91 ? 6.719 -8.640 -7.878 1.00 97.69 91 TYR A N 1
ATOM 735 C CA . TYR A 1 91 ? 6.031 -9.471 -6.881 1.00 97.69 91 TYR A CA 1
ATOM 736 C C . TYR A 1 91 ? 4.519 -9.559 -7.101 1.00 97.69 91 TYR A C 1
ATOM 738 O O . TYR A 1 91 ? 3.925 -10.611 -6.867 1.00 97.69 91 TYR A O 1
ATOM 746 N N . TYR A 1 92 ? 3.901 -8.469 -7.556 1.00 97.88 92 TYR A N 1
ATOM 747 C CA . TYR A 1 92 ? 2.472 -8.375 -7.840 1.00 97.88 92 TYR A CA 1
ATOM 748 C C . TYR A 1 92 ? 2.240 -7.897 -9.279 1.00 97.88 92 TYR A C 1
ATOM 750 O O . TYR A 1 92 ? 1.854 -6.740 -9.485 1.00 97.88 92 TYR A O 1
ATOM 758 N N . PRO A 1 93 ? 2.463 -8.774 -10.278 1.00 97.62 93 PRO A N 1
ATOM 759 C CA . PRO A 1 93 ? 2.357 -8.412 -11.683 1.00 97.62 93 PRO A CA 1
ATOM 760 C C . PRO A 1 93 ? 1.004 -7.812 -12.058 1.00 97.62 93 PRO A C 1
ATOM 762 O O . PRO A 1 93 ? -0.058 -8.308 -11.676 1.00 97.62 93 PRO A O 1
ATOM 765 N N . ARG A 1 94 ? 1.078 -6.752 -12.863 1.00 97.56 94 ARG A N 1
ATOM 766 C CA . ARG A 1 94 ? -0.048 -6.079 -13.520 1.00 97.56 94 ARG A CA 1
ATOM 767 C C . ARG A 1 94 ? 0.085 -6.235 -15.032 1.00 97.56 94 ARG A C 1
ATOM 769 O O . ARG A 1 94 ? 1.184 -6.052 -15.561 1.00 97.56 94 ARG A O 1
ATOM 776 N N . SER A 1 95 ? -1.007 -6.545 -15.721 1.00 96.62 95 SER A N 1
ATOM 777 C CA . SER A 1 95 ? -1.098 -6.459 -17.175 1.00 96.62 95 SER A CA 1
ATOM 778 C C . SER A 1 95 ? -1.059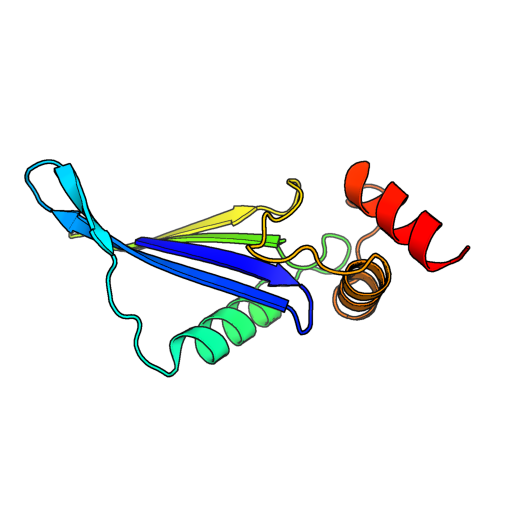 -4.991 -17.600 1.00 96.62 95 SER A C 1
ATOM 780 O O . SER A 1 95 ? -1.392 -4.100 -16.821 1.00 96.62 95 SER A O 1
ATOM 782 N N . GLY A 1 96 ? -0.640 -4.723 -18.840 1.00 95.56 96 GLY A N 1
ATOM 783 C CA . GLY A 1 96 ? -0.427 -3.351 -19.313 1.00 95.56 96 GLY A CA 1
ATOM 784 C C . GLY A 1 96 ? -1.652 -2.438 -19.174 1.00 95.56 96 GLY A C 1
ATOM 785 O O . GLY A 1 96 ? -1.489 -1.262 -18.880 1.00 95.56 96 GLY A O 1
ATOM 786 N N . GLU A 1 97 ? -2.870 -2.974 -19.306 1.00 95.81 97 GLU A N 1
ATOM 787 C CA . GLU A 1 97 ? -4.121 -2.214 -19.129 1.00 95.81 97 GLU A CA 1
ATOM 788 C C . GLU A 1 97 ? -4.386 -1.795 -17.668 1.00 95.81 97 GLU A C 1
ATOM 790 O O . GLU A 1 97 ? -5.107 -0.831 -17.427 1.00 95.81 97 GLU A O 1
ATOM 795 N N . HIS A 1 98 ? -3.790 -2.500 -16.701 1.00 97.50 98 HIS A N 1
ATOM 796 C CA . HIS A 1 98 ? -3.896 -2.233 -15.265 1.00 97.50 98 HIS A CA 1
ATOM 797 C C . HIS A 1 98 ? -2.639 -1.570 -14.694 1.00 97.50 98 HIS A C 1
ATOM 799 O O . HIS A 1 98 ? -2.489 -1.490 -13.476 1.00 97.50 98 HIS A O 1
ATOM 805 N N . VAL A 1 99 ? -1.714 -1.122 -15.546 1.00 97.69 99 VAL A N 1
ATOM 806 C CA . VAL A 1 99 ? -0.572 -0.301 -15.137 1.00 97.69 99 VAL A CA 1
ATOM 807 C C . VAL A 1 99 ? -0.970 1.167 -15.312 1.00 97.69 99 VAL A C 1
ATOM 809 O O . VAL A 1 99 ? -1.076 1.631 -16.449 1.00 97.69 99 VAL A O 1
ATOM 812 N N . PRO A 1 100 ? -1.181 1.928 -14.222 1.00 97.94 100 PRO A N 1
ATOM 813 C CA . PRO A 1 100 ? -1.441 3.358 -14.327 1.00 97.94 100 PRO A CA 1
ATOM 814 C C . PRO A 1 100 ? -0.257 4.099 -14.958 1.00 97.94 100 PRO A C 1
ATOM 816 O O . PRO A 1 100 ? 0.893 3.674 -14.824 1.00 97.94 100 PRO A O 1
ATOM 819 N N . ALA A 1 101 ? -0.522 5.250 -15.581 1.00 98.19 101 ALA A N 1
ATOM 820 C CA . ALA A 1 101 ? 0.501 6.040 -16.273 1.00 98.19 101 ALA A CA 1
ATOM 821 C C . ALA A 1 101 ? 1.710 6.376 -15.378 1.00 98.19 101 ALA A C 1
ATOM 823 O O . ALA A 1 101 ? 2.849 6.153 -15.779 1.00 98.19 101 ALA 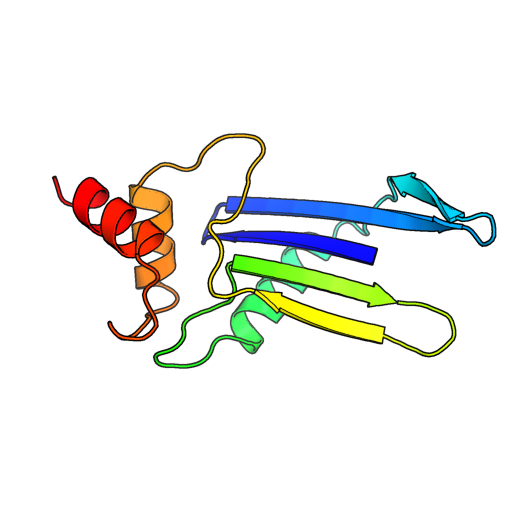A O 1
ATOM 824 N N . TRP A 1 102 ? 1.463 6.802 -14.134 1.00 97.88 102 TRP A N 1
ATOM 825 C CA . TRP A 1 102 ? 2.527 7.107 -13.171 1.00 97.88 102 TRP A CA 1
ATOM 826 C C . TRP A 1 102 ? 3.417 5.889 -12.885 1.00 97.88 102 TRP A C 1
ATOM 828 O O . TRP A 1 102 ? 4.632 6.018 -12.755 1.00 97.88 102 TRP A O 1
ATOM 838 N N . LEU A 1 103 ? 2.841 4.683 -12.824 1.00 98.19 103 LEU A N 1
ATOM 839 C CA . LEU A 1 103 ? 3.612 3.471 -12.566 1.00 98.19 103 LEU A CA 1
ATOM 840 C C . LEU A 1 103 ? 4.454 3.122 -13.790 1.00 98.19 103 LEU A C 1
ATOM 842 O O . LEU A 1 103 ? 5.616 2.762 -13.637 1.00 98.19 103 LEU A O 1
ATOM 846 N N . ALA A 1 104 ? 3.907 3.263 -15.000 1.00 98.19 104 ALA A N 1
ATOM 847 C CA . ALA A 1 104 ? 4.663 3.044 -16.230 1.00 98.19 104 ALA A CA 1
ATOM 848 C C . ALA A 1 104 ? 5.911 3.944 -16.305 1.00 98.19 104 ALA A C 1
ATOM 850 O O . ALA A 1 104 ? 6.983 3.461 -16.671 1.00 98.19 104 ALA A O 1
ATOM 851 N N . GLU A 1 105 ? 5.797 5.210 -15.894 1.00 98.25 105 GLU A N 1
ATOM 852 C CA . GLU A 1 105 ? 6.923 6.150 -15.817 1.00 98.25 105 GLU A CA 1
ATOM 853 C C . GLU A 1 105 ? 7.997 5.676 -14.825 1.00 98.25 105 GLU A C 1
ATOM 855 O O . GLU A 1 105 ? 9.169 5.574 -15.195 1.00 98.25 105 GLU A O 1
ATOM 860 N N . ARG A 1 106 ? 7.603 5.279 -13.605 1.00 98.12 106 ARG A N 1
ATOM 861 C CA . ARG A 1 106 ? 8.517 4.697 -12.599 1.00 98.12 106 ARG A CA 1
ATOM 862 C C . ARG A 1 106 ? 9.222 3.442 -13.119 1.00 98.12 106 ARG A C 1
ATOM 864 O O . ARG A 1 106 ? 10.427 3.280 -12.951 1.00 98.12 106 ARG A O 1
ATOM 871 N N . LEU A 1 107 ? 8.486 2.554 -13.791 1.00 98.12 107 LEU A N 1
ATOM 872 C CA . LEU A 1 107 ? 9.025 1.309 -14.348 1.00 98.12 107 LEU A CA 1
ATOM 873 C C . LEU A 1 107 ? 9.991 1.537 -15.514 1.00 98.12 107 LEU A C 1
ATOM 875 O O . LEU A 1 107 ? 10.867 0.700 -15.739 1.00 98.12 107 LEU A O 1
ATOM 879 N N . ALA A 1 108 ? 9.813 2.613 -16.280 1.00 98.06 108 ALA A N 1
ATOM 880 C CA . ALA A 1 108 ? 10.750 3.009 -17.322 1.00 98.06 108 ALA A CA 1
ATOM 881 C C . ALA A 1 108 ? 12.029 3.589 -16.707 1.00 98.06 108 ALA A C 1
ATOM 883 O O . ALA A 1 108 ? 13.123 3.177 -17.087 1.00 98.06 108 ALA A O 1
ATOM 884 N N . ALA A 1 109 ? 11.889 4.471 -15.713 1.00 97.81 109 ALA A N 1
ATOM 885 C CA . ALA A 1 109 ? 13.013 5.085 -15.011 1.00 97.81 109 ALA A CA 1
ATOM 886 C C . ALA A 1 109 ? 13.884 4.048 -14.279 1.00 97.81 109 ALA A C 1
ATOM 888 O O . ALA A 1 109 ? 15.102 4.131 -14.333 1.00 97.81 109 ALA A O 1
ATOM 889 N N . ALA A 1 110 ? 13.283 3.003 -13.701 1.00 96.69 110 ALA A N 1
ATOM 890 C CA . ALA A 1 110 ? 14.016 1.919 -13.041 1.00 96.69 110 ALA A CA 1
ATOM 891 C C . ALA A 1 110 ? 14.898 1.064 -13.979 1.00 96.69 110 ALA A C 1
ATOM 893 O O . ALA A 1 110 ? 15.698 0.262 -13.496 1.00 96.69 110 ALA A O 1
ATOM 894 N N . ARG A 1 111 ? 14.710 1.158 -15.305 1.00 91.50 111 ARG A N 1
ATOM 895 C CA . ARG A 1 111 ? 15.474 0.400 -16.316 1.00 91.50 111 ARG A CA 1
ATOM 896 C C . ARG A 1 111 ? 16.584 1.220 -16.977 1.00 91.50 111 ARG A C 1
ATOM 898 O O . ARG A 1 111 ? 17.409 0.616 -17.662 1.00 91.50 111 ARG A O 1
ATOM 905 N N . GLY A 1 112 ? 16.530 2.548 -16.859 1.00 77.00 112 GLY A N 1
ATOM 906 C CA . GLY A 1 112 ? 17.514 3.486 -17.410 1.00 77.00 112 GLY A CA 1
ATOM 907 C C . GLY A 1 112 ? 18.639 3.756 -16.428 1.00 77.00 112 GLY A C 1
ATOM 908 O O . GLY A 1 112 ? 19.763 3.996 -16.916 1.00 77.00 112 GLY A O 1
#

InterPro domains:
  IPR036170 Immunity protein YezG-like superfamily [SSF160424] (31-110)

Organism: Nocardiopsis dassonvillei (strain ATCC 23218 / DSM 43111 / CIP 107115 / JCM 7437 / KCTC 9190 / NBRC 14626 / NCTC 10488 / NRRL B-5397 / IMRU 509) (NCBI:txid446468)

Radius of gyration: 15.27 Å; chains: 1; bounding box: 40×27×38 Å

Sequence (112 aa):
MLDARFLVGYERLRVRVVLEDGTVREGRGHYRLPDLVRNLRAGMYRPDRGAWFGLRYTVDLDGSRVEADHDSEPAFDMAPLDFDYALDQAYYPRSGEHVPAWLAERLAAARG

Secondary structure (DSSP, 8-state):
-EEEEEETTEEEEEEEEE-TTS-EEEPPPPTTHHHHHHHHHHHT-BTTBB--SEEEEEEETTEEEEEEESSSPPP-SSPPPHHHHHHHHHHS-B-GGGS-HHHHHHHHHTT-

pLDDT: mean 95.84, std 2.94, range [77.0, 98.44]

Foldseek 3Di:
DWKWFDFVVDIDIWDWDQDPVRDIDTDDDDPCPVVVVVVVQVVPQDPQQFGFRIWDWDQDPVGIDIDGHSADDTDDPDDDALVRLVRRCVVTPHHPVNQHPVSVVSNVVNVD